Protein AF-A0A529HGU7-F1 (afdb_monomer)

Secondary structure (DSSP, 8-state):
-EEEEEEEETTTTEEEEEEE-TT-GGGTT-EEEEEETTTTEEEEEE---S--S-TT-TTTT-

Radius of gyration: 13.22 Å; Cα contacts (8 Å, |Δi|>4): 71; chains: 1; bounding box: 30×28×31 Å

pLDDT: mean 96.6, std 1.86, range [85.44, 98.38]

Sequence (62 aa):
GWVSSTTYSPALKKNIALAILSRGPERFGETIQVVDFVGNQTLQAKVVSHHFFDPEGHRQNG

Mean predicted aligned error: 2.6 Å

Structure (mmCIF, N/CA/C/O backbone):
data_AF-A0A529HGU7-F1
#
_entry.id   AF-A0A529HGU7-F1
#
loop_
_atom_site.group_PDB
_atom_site.id
_atom_site.type_symbol
_atom_site.label_atom_id
_atom_site.label_alt_id
_atom_site.label_comp_id
_atom_site.label_asym_id
_atom_site.label_entity_id
_atom_site.label_seq_id
_atom_site.pdbx_PDB_ins_code
_atom_site.Cartn_x
_atom_site.Cartn_y
_atom_site.Cartn_z
_atom_site.occupancy
_atom_site.B_iso_or_equiv
_atom_site.auth_seq_id
_atom_site.auth_comp_id
_atom_site.auth_asym_id
_atom_site.auth_atom_id
_atom_site.pdbx_PDB_model_num
ATOM 1 N N . GLY A 1 1 ? -4.718 -5.301 11.541 1.00 95.19 1 GLY A N 1
ATOM 2 C CA . GLY A 1 1 ? -3.291 -5.320 11.169 1.00 95.19 1 GLY A CA 1
ATOM 3 C C . GLY A 1 1 ? -2.758 -3.908 11.225 1.00 95.19 1 GLY A C 1
ATOM 4 O O . GLY A 1 1 ? -3.486 -3.041 11.696 1.00 95.19 1 GLY A O 1
ATOM 5 N N . TRP A 1 2 ? -1.541 -3.668 10.749 1.00 97.25 2 TRP A N 1
ATOM 6 C CA . TRP A 1 2 ? -0.969 -2.319 10.666 1.00 97.25 2 TRP A CA 1
ATOM 7 C C . TRP A 1 2 ? -0.195 -2.132 9.361 1.00 97.25 2 TRP A C 1
ATOM 9 O O . TRP A 1 2 ? 0.317 -3.096 8.788 1.00 97.25 2 TRP A O 1
ATOM 19 N N . VAL A 1 3 ? -0.124 -0.884 8.900 1.00 97.44 3 VAL A N 1
ATOM 20 C CA . VAL A 1 3 ? 0.724 -0.475 7.776 1.00 97.44 3 VAL A CA 1
ATOM 21 C C . VAL A 1 3 ? 2.156 -0.350 8.290 1.00 97.44 3 VAL A C 1
ATOM 23 O O . VAL A 1 3 ? 2.395 0.347 9.272 1.00 97.44 3 VAL A O 1
ATOM 26 N N . SER A 1 4 ? 3.104 -1.042 7.660 1.00 97.44 4 SER A N 1
ATOM 27 C CA . SER A 1 4 ? 4.526 -0.980 8.021 1.00 97.44 4 SER A CA 1
ATOM 28 C C . SER A 1 4 ? 5.275 0.089 7.231 1.00 97.44 4 SER A C 1
ATOM 30 O O . SER A 1 4 ? 6.259 0.647 7.707 1.00 97.44 4 SER A O 1
ATOM 32 N N . SER A 1 5 ? 4.844 0.352 5.998 1.00 96.38 5 SER A N 1
ATOM 33 C CA . SER A 1 5 ? 5.491 1.306 5.097 1.00 96.38 5 SER A CA 1
ATOM 34 C C . SER A 1 5 ? 4.474 1.850 4.106 1.00 96.38 5 SER A C 1
ATOM 36 O O . SER A 1 5 ? 3.601 1.116 3.645 1.00 96.38 5 SER A O 1
ATOM 38 N N . THR A 1 6 ? 4.596 3.126 3.759 1.00 96.19 6 THR A N 1
ATOM 39 C CA . THR A 1 6 ? 3.713 3.807 2.808 1.00 96.19 6 THR A CA 1
ATOM 40 C C . THR A 1 6 ? 4.510 4.828 2.006 1.00 96.19 6 THR A C 1
ATOM 42 O O . THR A 1 6 ? 5.467 5.406 2.521 1.00 96.19 6 THR A O 1
ATOM 45 N N . THR A 1 7 ? 4.155 5.019 0.738 1.00 96.38 7 THR A N 1
ATOM 46 C CA . THR A 1 7 ? 4.757 6.040 -0.126 1.00 96.38 7 THR A CA 1
ATOM 47 C C . THR A 1 7 ? 3.862 6.347 -1.326 1.00 96.38 7 THR A C 1
ATOM 49 O O . THR A 1 7 ? 3.008 5.542 -1.712 1.00 96.38 7 THR A O 1
ATOM 52 N N . TYR A 1 8 ? 4.102 7.488 -1.968 1.00 96.94 8 TYR A N 1
ATOM 53 C CA . TYR A 1 8 ? 3.633 7.722 -3.327 1.00 96.94 8 TYR A CA 1
ATOM 54 C C . TYR A 1 8 ? 4.604 7.066 -4.312 1.00 96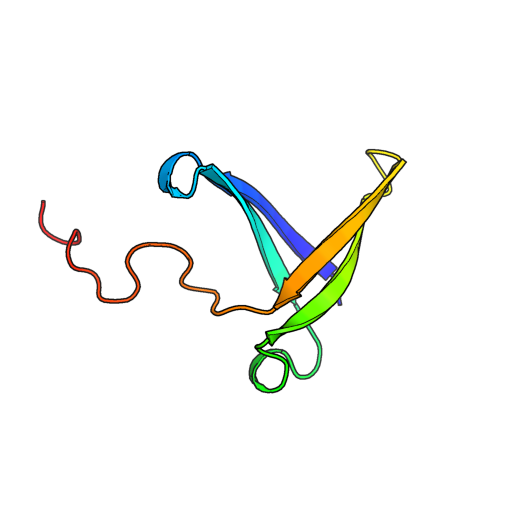.94 8 TYR A C 1
ATOM 56 O O . TYR A 1 8 ? 5.800 7.343 -4.280 1.00 96.94 8 TYR A O 1
ATOM 64 N N . SER A 1 9 ? 4.106 6.212 -5.207 1.00 97.62 9 SER A N 1
ATOM 65 C CA . SER A 1 9 ? 4.907 5.619 -6.281 1.00 97.62 9 SER A CA 1
ATOM 66 C C . SER A 1 9 ? 4.761 6.443 -7.565 1.00 97.62 9 SER A C 1
ATOM 68 O O . SER A 1 9 ? 3.684 6.414 -8.170 1.00 97.62 9 SER A O 1
ATOM 70 N N . PRO A 1 10 ? 5.818 7.128 -8.049 1.00 97.81 10 PRO A N 1
ATOM 71 C CA . PRO A 1 10 ? 5.768 7.850 -9.322 1.00 97.81 10 PRO A CA 1
ATOM 72 C C . PRO A 1 10 ? 5.571 6.916 -10.519 1.00 97.81 10 PRO A C 1
ATOM 74 O O . PRO A 1 10 ? 4.848 7.252 -11.454 1.00 97.81 10 PRO A O 1
ATOM 77 N N . ALA A 1 11 ? 6.163 5.719 -10.467 1.00 96.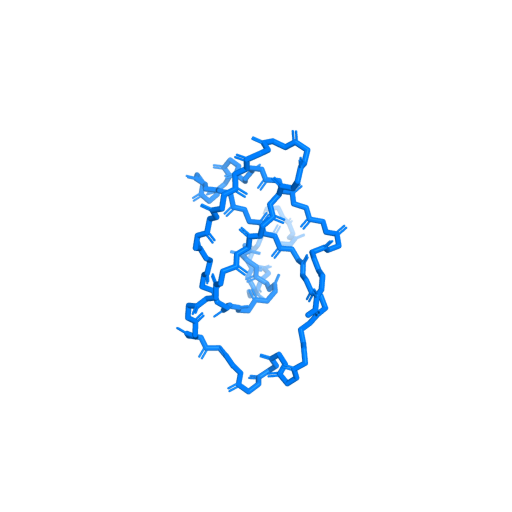38 11 ALA A N 1
ATOM 78 C CA . ALA A 1 11 ? 6.045 4.719 -11.524 1.00 96.38 11 ALA A CA 1
ATOM 79 C C . ALA A 1 11 ? 4.598 4.226 -11.701 1.00 96.38 11 ALA A C 1
ATOM 81 O O . ALA A 1 11 ? 4.153 3.995 -12.823 1.00 96.38 11 ALA A O 1
ATOM 82 N N . LEU A 1 12 ? 3.847 4.116 -10.600 1.00 96.69 12 LEU A N 1
ATOM 83 C CA . LEU A 1 12 ? 2.444 3.685 -10.601 1.00 96.69 12 LEU A CA 1
ATOM 84 C C . LEU A 1 12 ? 1.444 4.851 -10.532 1.00 96.69 12 LEU A C 1
ATOM 86 O O . LEU A 1 12 ? 0.235 4.618 -10.596 1.00 96.69 12 LEU A O 1
ATOM 90 N N . LYS A 1 13 ? 1.936 6.088 -10.377 1.00 97.75 13 LYS A N 1
ATOM 91 C CA . LYS A 1 13 ? 1.172 7.332 -10.184 1.00 97.75 13 LYS A CA 1
ATOM 92 C C . LYS A 1 13 ? 0.102 7.246 -9.084 1.00 97.75 13 LYS A C 1
ATOM 94 O O . LYS A 1 13 ? -0.984 7.806 -9.226 1.00 97.75 13 LYS A O 1
ATOM 99 N N . LYS A 1 14 ? 0.382 6.526 -7.994 1.00 96.94 14 LYS A N 1
ATOM 100 C CA . LYS A 1 14 ? -0.561 6.323 -6.878 1.00 96.94 14 LYS A CA 1
ATOM 101 C C . LYS A 1 14 ? 0.155 6.036 -5.560 1.00 96.94 14 LYS A C 1
ATOM 103 O O . LYS A 1 14 ? 1.309 5.610 -5.559 1.00 96.94 14 LYS A O 1
ATOM 108 N N . ASN A 1 15 ? -0.557 6.224 -4.450 1.00 96.38 15 ASN A N 1
ATOM 109 C CA . ASN A 1 15 ? -0.096 5.791 -3.132 1.00 96.38 15 ASN A CA 1
ATOM 110 C C . ASN A 1 15 ? -0.160 4.262 -3.013 1.00 96.38 15 ASN A C 1
ATOM 112 O O . ASN A 1 15 ? -1.144 3.646 -3.428 1.00 96.38 15 ASN A O 1
ATOM 116 N N . ILE A 1 16 ? 0.889 3.671 -2.444 1.00 97.75 16 ILE A N 1
ATOM 117 C CA . ILE A 1 16 ? 1.000 2.241 -2.142 1.00 97.75 16 ILE A CA 1
ATOM 118 C C . ILE A 1 16 ? 1.469 2.054 -0.702 1.00 97.75 16 ILE A C 1
ATOM 120 O O . ILE A 1 16 ? 2.165 2.904 -0.144 1.00 97.75 16 ILE A O 1
ATOM 124 N N . ALA A 1 17 ? 1.098 0.925 -0.107 1.00 97.69 17 ALA A N 1
ATOM 125 C CA . ALA A 1 17 ? 1.454 0.604 1.263 1.00 97.69 17 ALA A CA 1
ATOM 126 C C . ALA A 1 17 ? 1.695 -0.896 1.436 1.00 97.69 17 ALA A C 1
ATOM 128 O O . ALA A 1 17 ? 0.988 -1.718 0.854 1.00 97.69 17 ALA A O 1
ATOM 129 N N . LEU A 1 18 ? 2.673 -1.236 2.274 1.00 98.00 18 LEU A N 1
ATOM 130 C CA . LEU A 1 18 ? 2.876 -2.583 2.798 1.00 98.00 18 LEU A CA 1
ATOM 131 C C . LEU A 1 18 ? 2.262 -2.670 4.192 1.00 98.00 18 LEU A C 1
ATOM 133 O O . LEU A 1 18 ? 2.363 -1.736 4.990 1.00 98.00 18 LEU A O 1
ATOM 137 N N . ALA A 1 19 ? 1.618 -3.795 4.484 1.00 97.81 19 ALA A N 1
ATOM 138 C CA . ALA A 1 19 ? 0.919 -3.994 5.742 1.00 97.81 19 ALA A CA 1
ATOM 139 C C . ALA A 1 19 ? 0.991 -5.449 6.200 1.00 97.81 19 ALA A C 1
ATOM 141 O O . ALA A 1 19 ? 0.942 -6.377 5.393 1.00 97.81 19 ALA A O 1
ATOM 142 N N . ILE A 1 20 ? 1.025 -5.638 7.518 1.00 98.00 20 ILE A N 1
ATOM 143 C CA . ILE A 1 20 ? 0.828 -6.944 8.139 1.00 98.00 20 ILE A CA 1
ATOM 144 C C . ILE A 1 20 ? -0.673 -7.130 8.359 1.00 98.00 20 ILE A C 1
ATOM 146 O O . ILE A 1 20 ? -1.290 -6.481 9.214 1.00 98.00 20 ILE A O 1
ATOM 150 N N . LEU A 1 21 ? -1.275 -8.004 7.552 1.00 97.69 21 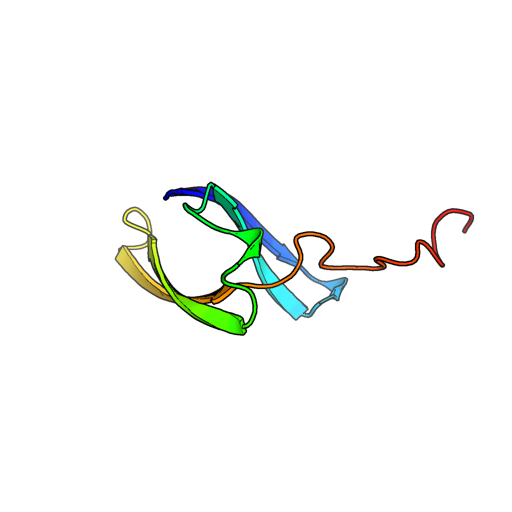LEU A N 1
ATOM 151 C CA . LEU A 1 21 ? -2.713 -8.255 7.524 1.00 97.69 21 LEU A CA 1
ATOM 152 C C . LEU A 1 21 ? -3.013 -9.709 7.893 1.00 97.69 21 LEU A C 1
ATOM 154 O O . LEU A 1 21 ? -2.465 -10.637 7.304 1.00 97.69 21 LEU A O 1
ATOM 158 N N . SER A 1 22 ? -3.915 -9.911 8.857 1.00 97.88 22 SER A N 1
ATOM 159 C CA . SER A 1 22 ? -4.388 -11.255 9.202 1.00 97.88 22 SER A CA 1
ATOM 160 C C . SER A 1 22 ? -5.101 -11.873 8.003 1.00 97.88 22 SER A C 1
ATOM 162 O O . SER A 1 22 ? -5.992 -11.229 7.430 1.00 97.88 22 SER A O 1
ATOM 164 N N . ARG A 1 23 ? -4.689 -13.101 7.653 1.00 97.19 23 ARG A N 1
ATOM 165 C CA . ARG A 1 23 ? -5.110 -13.815 6.439 1.00 97.19 23 ARG A CA 1
ATOM 166 C C . ARG A 1 23 ? -4.904 -12.980 5.169 1.00 97.19 23 ARG A C 1
ATOM 168 O O . ARG A 1 23 ? -5.793 -12.859 4.338 1.00 97.19 23 ARG A O 1
ATOM 175 N N . GLY A 1 24 ? -3.772 -12.276 5.085 1.00 96.50 24 GLY A N 1
ATOM 176 C CA . GLY A 1 24 ? -3.465 -11.378 3.969 1.00 96.50 24 GLY A CA 1
ATOM 177 C C . GLY A 1 24 ? -3.540 -12.056 2.593 1.00 96.50 24 GLY A C 1
ATOM 178 O O . GLY A 1 24 ? -4.245 -11.531 1.730 1.00 96.50 24 GLY A O 1
ATOM 179 N N . PRO A 1 25 ? -2.879 -13.212 2.383 1.00 95.69 25 PRO A N 1
ATOM 180 C CA . PRO A 1 25 ? -2.909 -13.922 1.102 1.00 95.69 25 PRO A CA 1
ATOM 181 C C . PRO A 1 25 ? -4.314 -14.335 0.639 1.00 95.69 25 PRO A C 1
ATOM 183 O O . PRO A 1 25 ? -4.589 -14.348 -0.556 1.00 95.69 25 PRO A O 1
ATOM 186 N N . GLU A 1 26 ? -5.228 -14.630 1.564 1.00 98.19 26 GLU A N 1
ATOM 187 C CA . GLU A 1 26 ? -6.603 -15.043 1.257 1.00 98.19 26 GLU A CA 1
ATOM 188 C C . GLU A 1 26 ? -7.539 -13.862 0.952 1.00 98.19 26 GLU A C 1
ATOM 190 O O . GLU A 1 26 ? -8.692 -14.063 0.576 1.00 98.19 26 GLU A O 1
ATOM 195 N N . ARG A 1 27 ? -7.066 -12.625 1.134 1.00 97.94 27 ARG A N 1
ATOM 196 C CA . ARG A 1 27 ? -7.881 -11.401 1.080 1.00 97.94 27 ARG A CA 1
ATOM 197 C C . ARG A 1 27 ? -7.595 -10.530 -0.136 1.00 97.94 27 ARG A C 1
ATOM 199 O O . ARG A 1 27 ? -8.054 -9.391 -0.195 1.00 97.94 27 ARG A O 1
ATOM 206 N N . PHE A 1 28 ? -6.843 -11.025 -1.119 1.00 97.88 28 PHE A N 1
ATOM 207 C CA . PHE A 1 28 ? -6.625 -10.285 -2.360 1.00 97.88 28 PHE A CA 1
ATOM 208 C C . PHE A 1 28 ? -7.954 -9.888 -3.011 1.00 97.88 28 PHE A C 1
ATOM 210 O 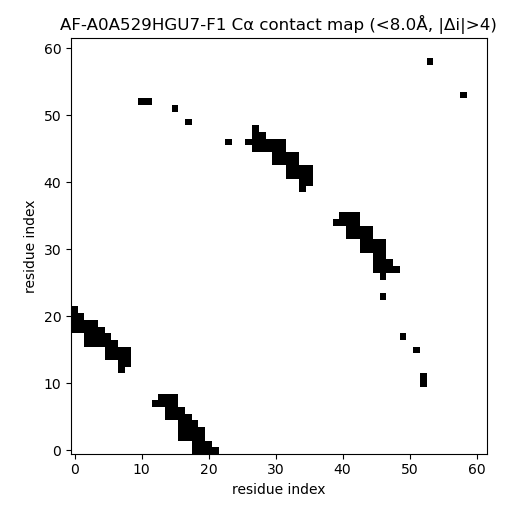O . PHE A 1 28 ? -8.874 -10.687 -3.146 1.00 97.88 28 PHE A O 1
ATOM 217 N N . GLY A 1 29 ? -8.045 -8.629 -3.431 1.00 97.88 29 GLY A N 1
ATOM 218 C CA . GLY A 1 29 ? -9.259 -8.056 -3.995 1.00 97.88 29 GLY A CA 1
ATOM 219 C C . GLY A 1 29 ? -10.136 -7.314 -2.987 1.00 97.88 29 GLY A C 1
ATOM 220 O O . GLY A 1 29 ? -10.902 -6.451 -3.415 1.00 97.88 29 GLY A O 1
ATOM 221 N N . GLU A 1 30 ? -9.998 -7.587 -1.689 1.00 98.38 30 GLU A N 1
ATOM 222 C CA . GLU A 1 30 ? -10.788 -6.946 -0.637 1.00 98.38 30 GLU A CA 1
ATOM 223 C C . GLU A 1 30 ? -10.452 -5.454 -0.502 1.00 98.38 30 GLU A C 1
ATOM 225 O O . GLU A 1 30 ? -9.283 -5.064 -0.516 1.00 98.38 30 GLU A O 1
ATOM 230 N N . THR A 1 31 ? -11.476 -4.617 -0.329 1.00 98.38 31 THR A N 1
ATOM 231 C CA . THR A 1 31 ? -11.304 -3.212 0.058 1.00 98.38 31 THR A CA 1
ATOM 232 C C . THR A 1 31 ? -11.361 -3.094 1.576 1.00 98.38 31 THR A C 1
ATOM 234 O O . THR A 1 31 ? -12.355 -3.468 2.194 1.00 98.38 31 THR A O 1
ATOM 237 N N . ILE A 1 32 ? -10.311 -2.537 2.173 1.00 97.88 32 ILE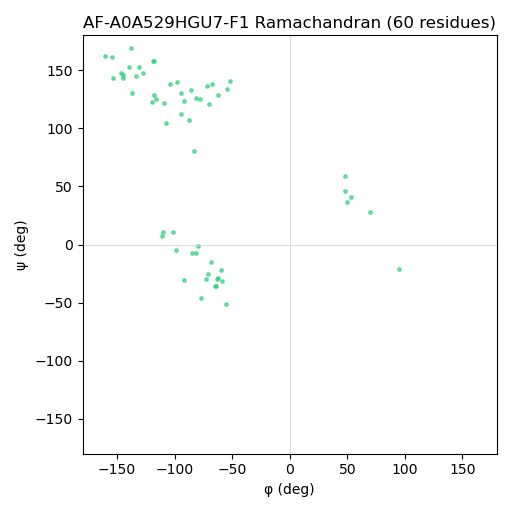 A N 1
ATOM 238 C CA . ILE A 1 32 ? -10.176 -2.322 3.613 1.00 97.88 32 ILE A CA 1
ATOM 239 C C . ILE A 1 32 ? -10.056 -0.833 3.937 1.00 97.88 32 ILE A C 1
ATOM 241 O O . ILE A 1 32 ? -9.639 -0.024 3.106 1.00 97.88 32 ILE A O 1
ATOM 245 N N . GLN A 1 33 ? -10.384 -0.479 5.175 1.00 98.06 33 GLN A N 1
ATOM 246 C CA . GLN A 1 33 ? -10.162 0.859 5.711 1.00 98.06 33 GLN A CA 1
ATOM 247 C C . GLN A 1 33 ? -8.739 0.981 6.273 1.00 98.06 33 GLN A C 1
ATOM 249 O O . GLN A 1 33 ? -8.286 0.125 7.035 1.00 98.06 33 GLN A O 1
ATOM 254 N N . VAL A 1 34 ? -8.048 2.063 5.917 1.00 97.50 34 VAL A N 1
ATOM 255 C CA . VAL A 1 34 ? -6.741 2.453 6.457 1.00 97.50 34 VAL A CA 1
ATOM 256 C C . VAL A 1 34 ? -6.916 3.774 7.190 1.00 97.50 34 VAL A C 1
ATOM 258 O O . VAL A 1 34 ? -7.421 4.739 6.622 1.00 97.50 34 VAL A O 1
ATOM 261 N N . VAL A 1 35 ? -6.517 3.815 8.457 1.00 97.44 35 VAL A N 1
ATOM 262 C CA . VAL A 1 35 ? -6.632 5.008 9.300 1.00 97.44 35 VAL A CA 1
ATOM 263 C C . VAL A 1 35 ? -5.235 5.561 9.542 1.00 97.44 35 VAL A C 1
ATOM 265 O O . VAL A 1 35 ? -4.375 4.851 10.062 1.00 97.44 35 VAL A O 1
ATOM 268 N N . ASP A 1 36 ? -5.017 6.814 9.159 1.00 95.56 36 ASP A N 1
ATOM 269 C CA . ASP A 1 36 ? -3.810 7.568 9.482 1.00 95.56 36 ASP A CA 1
ATOM 270 C C . ASP A 1 36 ? -4.160 8.619 10.535 1.00 95.56 36 ASP A C 1
ATOM 272 O O . ASP A 1 36 ? -4.792 9.642 10.260 1.00 95.56 36 ASP A O 1
ATOM 276 N N . PHE A 1 37 ? -3.747 8.327 11.766 1.00 94.25 37 PHE A N 1
ATOM 277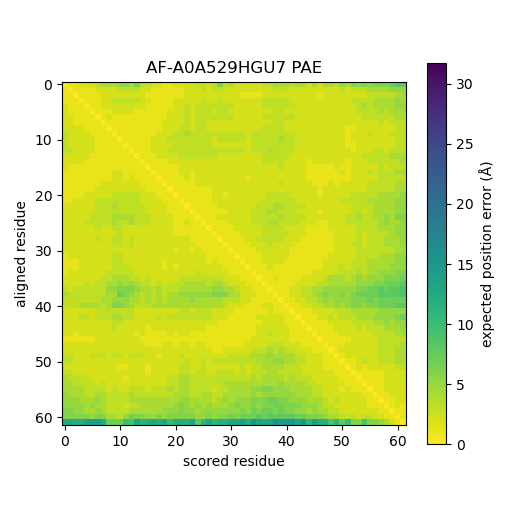 C CA . PHE A 1 37 ? -3.985 9.178 12.925 1.00 94.25 37 PHE A CA 1
ATOM 278 C C . PHE A 1 37 ? -3.166 10.472 12.898 1.00 94.25 37 PHE A C 1
ATOM 280 O O . PHE A 1 37 ? -3.587 11.454 13.501 1.00 94.25 37 PHE A O 1
ATOM 287 N N . VAL A 1 38 ? -2.020 10.496 12.209 1.00 93.81 38 VAL A N 1
ATOM 288 C CA . VAL A 1 38 ? -1.157 11.684 12.132 1.00 93.81 38 VAL A CA 1
ATOM 289 C C . VAL A 1 38 ? -1.752 12.692 11.155 1.00 93.81 38 VAL A C 1
ATOM 291 O O . VAL A 1 38 ? -1.872 13.870 11.476 1.00 93.81 38 VAL A O 1
ATOM 294 N N . GLY A 1 39 ? -2.178 12.218 9.982 1.00 93.62 39 GLY A N 1
ATOM 295 C CA . GLY A 1 39 ? -2.866 13.028 8.976 1.00 93.62 39 GLY A CA 1
ATOM 296 C C . GLY A 1 39 ? -4.354 13.262 9.255 1.00 93.62 39 GLY A C 1
ATOM 297 O O . GLY A 1 39 ? -5.008 13.935 8.463 1.00 93.62 39 GLY A O 1
ATOM 298 N N . ASN A 1 40 ? -4.897 12.701 10.343 1.00 96.38 40 ASN A N 1
ATOM 299 C CA . ASN A 1 40 ? -6.322 12.719 10.690 1.00 96.38 40 ASN A CA 1
ATOM 300 C C . ASN A 1 40 ? -7.233 12.315 9.513 1.00 96.38 40 ASN A C 1
ATOM 302 O O . ASN A 1 40 ? -8.228 12.974 9.205 1.00 96.38 40 ASN A O 1
ATOM 306 N N . GLN A 1 41 ? -6.866 11.234 8.825 1.00 96.62 41 GLN A N 1
ATOM 307 C CA . GLN A 1 41 ? -7.545 10.780 7.616 1.00 96.62 41 GLN A CA 1
ATOM 308 C C . GLN A 1 41 ? -7.945 9.309 7.708 1.00 96.62 41 GLN A C 1
ATOM 310 O O . GLN A 1 41 ? -7.267 8.469 8.301 1.00 96.62 41 GLN A O 1
ATOM 315 N N . THR A 1 42 ? -9.067 8.994 7.068 1.00 97.50 42 THR A N 1
ATOM 316 C CA . THR A 1 42 ? -9.532 7.627 6.850 1.00 97.50 42 THR A CA 1
ATOM 317 C C . THR A 1 42 ? -9.627 7.387 5.352 1.00 97.50 42 THR A C 1
ATOM 319 O O . THR A 1 42 ? -10.331 8.100 4.642 1.00 97.50 42 THR A O 1
ATOM 322 N N . LEU A 1 43 ? -8.909 6.376 4.878 1.00 96.19 43 LEU A N 1
ATOM 323 C CA . LEU A 1 43 ? -8.750 6.038 3.471 1.00 96.19 43 LEU A CA 1
ATOM 324 C C . LEU A 1 43 ? -9.290 4.631 3.208 1.00 96.19 43 LEU A C 1
ATOM 326 O O . LEU A 1 43 ? -9.353 3.792 4.108 1.00 96.19 43 LEU A O 1
ATOM 330 N N . GLN A 1 44 ? -9.631 4.350 1.954 1.00 97.81 44 GLN A N 1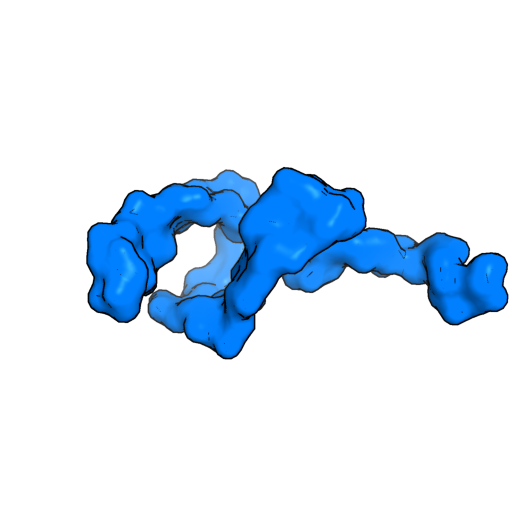
ATOM 331 C CA . GLN A 1 44 ? -9.886 2.989 1.489 1.00 97.81 44 GLN A CA 1
ATOM 332 C C . GLN A 1 44 ? -8.698 2.496 0.664 1.00 97.81 44 GLN A C 1
ATOM 334 O O . GLN A 1 44 ? -8.154 3.235 -0.156 1.00 97.81 44 GLN A O 1
ATOM 339 N N . ALA A 1 45 ? -8.309 1.239 0.863 1.00 97.44 45 ALA A N 1
ATOM 340 C CA . ALA A 1 45 ? -7.251 0.582 0.106 1.00 97.44 45 ALA A CA 1
ATOM 341 C C 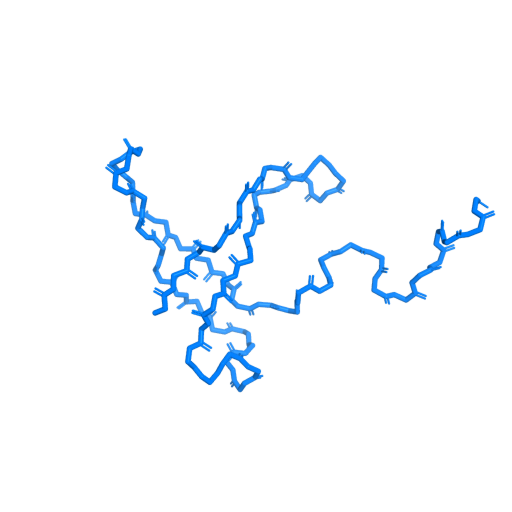. ALA A 1 45 ? -7.699 -0.812 -0.334 1.00 97.44 45 ALA A C 1
ATOM 343 O O . ALA A 1 45 ? -8.405 -1.501 0.397 1.00 97.44 45 ALA A O 1
ATOM 344 N N . LYS A 1 46 ? -7.263 -1.244 -1.519 1.00 98.19 46 LYS A N 1
ATOM 345 C CA . LYS A 1 46 ? -7.500 -2.602 -2.017 1.00 98.19 46 LYS A CA 1
ATOM 346 C C . LYS A 1 46 ? -6.309 -3.492 -1.673 1.00 98.19 46 LYS A C 1
ATOM 348 O O . LYS A 1 46 ? -5.173 -3.127 -1.969 1.00 98.19 46 LYS A O 1
ATOM 353 N N . VAL A 1 47 ? -6.565 -4.660 -1.096 1.00 98.25 47 VAL A N 1
ATOM 354 C CA . VAL A 1 47 ? -5.542 -5.679 -0.846 1.00 98.25 47 VAL A CA 1
ATOM 355 C C . VAL A 1 47 ? -5.119 -6.277 -2.188 1.00 98.25 47 VAL A C 1
ATOM 357 O O . VAL A 1 47 ? -5.937 -6.804 -2.944 1.00 98.25 47 VAL A O 1
ATOM 360 N N . VAL A 1 48 ? -3.833 -6.167 -2.506 1.00 97.56 48 VAL A N 1
ATOM 361 C CA . VAL A 1 48 ? -3.221 -6.618 -3.765 1.00 97.56 48 VAL A CA 1
ATOM 362 C C . VAL A 1 48 ? -1.881 -7.287 -3.472 1.00 97.56 48 VAL A C 1
ATOM 364 O O . VAL A 1 48 ? -1.387 -7.196 -2.349 1.00 97.56 48 VAL A O 1
ATOM 367 N N . SER A 1 49 ? -1.291 -7.946 -4.473 1.00 96.38 49 SER A N 1
ATOM 368 C CA . SER A 1 49 ? 0.067 -8.495 -4.365 1.00 96.38 49 SER A CA 1
ATOM 369 C C . SER A 1 49 ? 1.062 -7.431 -3.889 1.00 96.38 49 SER A C 1
ATOM 371 O O . SER A 1 49 ? 1.005 -6.280 -4.323 1.00 96.38 49 SER A O 1
ATOM 373 N N . HIS A 1 50 ? 1.997 -7.830 -3.024 1.00 94.31 50 HIS A N 1
ATOM 374 C CA . HIS A 1 50 ? 3.077 -6.963 -2.539 1.00 94.31 50 HIS A CA 1
ATOM 375 C C . HIS A 1 50 ? 4.098 -6.607 -3.633 1.00 94.31 50 HIS A C 1
ATOM 377 O O . HIS A 1 50 ? 4.865 -5.658 -3.478 1.00 94.31 50 HIS A O 1
ATOM 383 N N . HIS A 1 51 ? 4.098 -7.328 -4.758 1.00 95.50 51 HIS A N 1
ATOM 384 C CA . HIS A 1 51 ? 4.865 -6.970 -5.950 1.00 95.50 51 HIS A CA 1
ATOM 385 C C . HIS A 1 51 ? 4.090 -5.938 -6.783 1.00 95.50 51 HIS A C 1
ATOM 387 O O . HIS A 1 51 ? 3.409 -6.274 -7.750 1.00 95.50 51 HIS A O 1
ATOM 393 N N . PHE A 1 52 ? 4.153 -4.666 -6.379 1.00 95.69 52 PHE A N 1
ATOM 394 C CA . PHE A 1 52 ? 3.377 -3.594 -7.020 1.00 95.69 52 PHE A CA 1
ATOM 395 C C . PHE A 1 52 ? 3.884 -3.198 -8.411 1.00 95.69 52 PHE A C 1
ATOM 397 O O . PHE A 1 52 ? 3.112 -2.696 -9.227 1.00 95.69 52 PHE A O 1
ATOM 404 N N . PHE A 1 53 ? 5.186 -3.347 -8.656 1.00 96.12 53 PHE A N 1
ATOM 405 C CA . PHE A 1 53 ? 5.857 -2.875 -9.860 1.00 96.12 53 PHE A CA 1
ATOM 406 C C . PHE A 1 53 ? 6.825 -3.939 -10.363 1.00 96.12 53 PHE A C 1
ATOM 408 O O . PHE A 1 53 ? 7.619 -4.445 -9.578 1.00 96.12 53 PHE A O 1
ATOM 415 N N . ASP A 1 54 ? 6.735 -4.246 -11.658 1.00 95.75 54 ASP A N 1
ATOM 416 C CA . ASP A 1 54 ? 7.553 -5.249 -12.351 1.00 95.75 54 ASP A CA 1
ATOM 417 C C . ASP A 1 54 ? 7.656 -6.609 -11.621 1.00 95.75 54 ASP A C 1
ATOM 419 O O . ASP A 1 54 ? 8.751 -7.040 -11.265 1.00 95.75 54 ASP A O 1
ATOM 423 N N . PRO A 1 55 ? 6.526 -7.301 -11.366 1.00 95.69 55 PRO A N 1
ATOM 424 C CA . PRO A 1 55 ? 6.541 -8.583 -10.655 1.00 95.69 55 PRO A CA 1
ATOM 425 C C . PRO A 1 55 ? 7.316 -9.683 -11.396 1.00 95.69 55 PRO A C 1
ATOM 427 O O . PRO A 1 55 ? 7.866 -10.567 -10.749 1.00 95.69 55 PRO A O 1
ATOM 430 N N . GLU A 1 56 ? 7.369 -9.615 -12.728 1.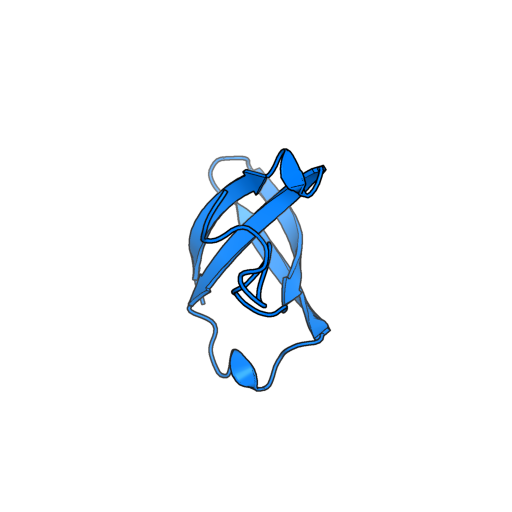00 96.56 56 GLU A N 1
ATOM 431 C CA . GLU A 1 56 ? 8.076 -10.575 -13.589 1.00 96.56 56 GLU A CA 1
ATOM 432 C C . GLU A 1 56 ? 9.573 -10.244 -13.748 1.00 96.56 56 GLU A C 1
ATOM 434 O O . GLU A 1 56 ? 10.325 -11.027 -14.325 1.00 96.56 56 GLU A O 1
ATOM 439 N N . GLY A 1 57 ? 10.028 -9.087 -13.250 1.00 95.88 57 GLY A N 1
ATOM 440 C CA . GLY A 1 57 ? 11.439 -8.696 -13.278 1.00 95.88 57 GLY A CA 1
ATOM 441 C C . GLY A 1 57 ? 11.986 -8.359 -14.668 1.00 95.88 57 GLY A C 1
ATOM 442 O O . GLY A 1 57 ? 13.187 -8.498 -14.905 1.00 95.88 57 GLY A O 1
ATOM 443 N N . HIS A 1 58 ? 11.152 -7.887 -15.599 1.00 96.94 58 HIS A N 1
ATOM 444 C CA . HIS A 1 58 ? 11.588 -7.543 -16.958 1.00 96.94 58 HIS A CA 1
ATOM 445 C C . HIS A 1 58 ? 12.670 -6.455 -16.997 1.00 96.94 58 HIS A C 1
ATOM 447 O O . HIS A 1 58 ? 13.406 -6.358 -17.976 1.00 96.94 58 HIS A O 1
ATOM 453 N N . ARG A 1 59 ? 12.783 -5.635 -15.945 1.00 94.19 59 ARG A N 1
ATOM 454 C CA . ARG A 1 59 ? 13.734 -4.518 -15.853 1.00 94.19 59 ARG A CA 1
ATOM 455 C C . ARG A 1 59 ? 14.969 -4.837 -15.010 1.00 94.19 59 ARG A C 1
ATOM 457 O O . ARG A 1 59 ? 15.731 -3.928 -14.694 1.00 94.19 59 ARG A O 1
ATOM 464 N N . GLN A 1 60 ? 15.177 -6.099 -14.633 1.00 95.44 60 GLN A N 1
ATOM 465 C CA . GLN A 1 60 ? 16.252 -6.492 -13.718 1.00 95.44 60 GLN A CA 1
ATOM 466 C C . GLN A 1 60 ? 17.664 -6.219 -14.271 1.00 95.44 60 GLN A C 1
ATOM 468 O O . GLN A 1 60 ? 18.572 -5.956 -13.485 1.00 95.44 60 GLN A O 1
ATOM 473 N N . ASN A 1 61 ? 17.849 -6.254 -15.597 1.00 95.75 61 ASN A N 1
ATOM 474 C CA . ASN A 1 61 ? 19.170 -6.205 -16.244 1.00 95.75 61 ASN A CA 1
ATOM 475 C C . ASN A 1 61 ? 19.470 -4.910 -17.028 1.00 95.75 61 ASN A C 1
ATOM 477 O O . ASN A 1 61 ? 20.514 -4.843 -17.675 1.00 95.75 61 ASN A O 1
ATOM 481 N N . GLY A 1 62 ? 18.605 -3.892 -16.943 1.00 85.44 62 GLY A N 1
ATOM 482 C CA . GLY A 1 62 ? 18.743 -2.632 -17.691 1.00 85.44 62 GLY A CA 1
ATOM 483 C C . GLY A 1 62 ? 17.915 -2.589 -18.963 1.00 85.44 62 GLY A C 1
ATOM 484 O O . GLY A 1 62 ? 18.147 -3.436 -19.850 1.00 85.44 62 GLY A O 1
#

Solvent-accessible surface area (backbone atoms only — not comparable to full-atom values): 4176 Å² total; per-residue (Å²): 112,52,77,79,45,74,48,76,37,77,94,75,72,41,78,50,70,46,61,57,48,84,68,47,87,82,38,61,73,42,77,44,82,47,76,41,78,90,78,72,44,79,45,81,45,67,39,64,72,90,62,80,68,68,72,87,47,86,69,76,84,116

Nearest PDB structures (foldseek):
  6cw2-assembly3_A  TM=3.402E-01  e=6.567E+00  Homo sapiens
  6azx-assembly2_C  TM=3.169E-01  e=6.154E+00  Homo sapiens
  1x0g-assembly1_D  TM=2.679E-01  e=4.445E+00  Thermosynechococcus vestitus BP-1
  2cjr-assembly1_A  TM=1.812E-01  e=5.403E+00  SARS coronavirus TW1

Foldseek 3Di:
DAWPDWDQDPVVRGIDTDDDDDVLVVQAQDWDWDQDPVVRDIDIDGRHDPCPPPPVCPVVPD